Protein 1K12 (pdb70)

GO terms:
  GO:0005509 calcium ion binding (F, IDA)
  GO:0030246 carbohydrate binding (F, IDA)
  GO:0042806 fucose binding (F, IDA)
  GO:0001868 regulation of complement activation, lectin pathway (P, TAS)
  GO:0045088 regulation of innate immune response (P, TAS)
  GO:0010185 regulation of cellular defense response (P, TAS)

Sequence (158 aa):
VIPEGYTQENVAVRGKATQSAQLRGEHAANSEASNAIDGNRDSNFYHGSCTHSSGQANPWWRVDLLQVYTITSVTITNRGDCCGERISGAEINIGQHLASNGVNNPECSVIGSMATGETKTFHCPAPMIGRYVVTYLPTSESLHLCEVEVNVDKPAAA

Nearest PDB structures (foldseek):
  1k12-assembly1_A  TM=1.006E+00  e=9.526E-37  Anguilla anguilla
  3cqo-assembly1_C  TM=9.696E-01  e=1.123E-20  Morone saxatilis
  4gwj-assembly1_A  TM=8.759E-01  e=3.438E-13  Streptococcus mitis
  2j22-assembly1_A  TM=8.809E-01  e=9.018E-13  Streptococcus pneumoniae TIGR4
  3lek-assembly1_A  TM=8.522E-01  e=1.750E-12  Streptococcus mitis

Radius of gyration: 14.65 Å; Cα contacts (8 Å, |Δi|>4): 464; chains: 1; bounding box: 30×25×46 Å

Structure (mmCIF, N/CA/C/O backbone):
data_1K12
#
_entry.id   1K12
#
_cell.length_a   65.540
_cell.length_b   65.540
_cell.length_c   245.136
_cell.angle_alpha   90.00
_cell.angle_beta   90.00
_cell.angle_gamma   120.00
#
_symmetry.space_group_name_H-M   'H 3 2'
#
loop_
_entity.id
_entity.type
_entity.pdbx_description
1 polymer LECTIN
2 non-polymer alpha-L-fucopyranose
3 non-polymer 'CALCIUM ION'
4 non-polymer 'CHLORIDE ION'
5 water water
#
loop_
_atom_site.group_PDB
_atom_site.id
_atom_site.type_symbol
_atom_site.label_atom_id
_atom_site.label_alt_id
_atom_site.label_comp_id
_atom_site.label_asym_id
_atom_site.label_entity_id
_atom_site.label_seq_id
_atom_site.pdbx_PDB_ins_code
_atom_site.Cartn_x
_atom_site.Cartn_y
_atom_site.Cartn_z
_atom_site.occupancy
_atom_site.B_iso_or_equiv
_atom_site.auth_seq_id
_atom_site.auth_comp_id
_atom_site.auth_asym_id
_atom_site.auth_atom_id
_atom_site.pdbx_PDB_model_num
ATOM 1 N N . VAL A 1 1 ? -19.818 18.723 32.377 1.00 76.34 1 VAL A N 1
ATOM 2 C CA . VAL A 1 1 ? -18.860 19.552 33.174 1.00 76.32 1 VAL A CA 1
ATOM 3 C C . VAL A 1 1 ? -19.548 20.862 33.629 1.00 76.11 1 VAL A C 1
ATOM 4 O O . VAL A 1 1 ? -20.728 21.076 33.333 1.00 76.86 1 VAL A O 1
ATOM 8 N N . ILE A 1 2 ? -18.808 21.696 34.368 1.00 74.92 2 ILE A N 1
ATOM 9 C CA . ILE A 1 2 ? -19.238 22.990 34.934 1.00 72.75 2 ILE A CA 1
ATOM 10 C C . ILE A 1 2 ? -20.124 22.812 36.173 1.00 70.57 2 ILE A C 1
ATOM 11 O O . ILE A 1 2 ? -21.334 23.010 36.138 1.00 70.27 2 ILE A O 1
ATOM 16 N N . PRO A 1 3 ? -19.507 22.424 37.297 1.00 68.71 3 PRO A N 1
ATOM 17 C CA . PRO A 1 3 ? -20.183 22.201 38.576 1.00 67.82 3 PRO A CA 1
ATOM 18 C C . PRO A 1 3 ? -20.542 23.489 39.308 1.00 67.27 3 PRO A C 1
ATOM 19 O O . PRO A 1 3 ? -19.969 24.546 39.040 1.00 67.00 3 PRO A O 1
ATOM 23 N N . GLU A 1 4 ? -21.484 23.376 40.244 1.00 67.00 4 GLU A N 1
ATOM 24 C CA . GLU A 1 4 ? -21.972 24.499 41.053 1.00 66.02 4 GLU A CA 1
ATOM 25 C C . GLU A 1 4 ? -20.877 25.225 41.824 1.00 62.29 4 GLU A C 1
ATOM 26 O O . GLU A 1 4 ? -19.999 24.598 42.400 1.00 62.62 4 GLU A O 1
ATOM 32 N N . GLY A 1 5 ? -20.951 26.550 41.850 1.00 58.50 5 GLY A N 1
ATOM 33 C CA . GLY A 1 5 ? -19.955 27.326 42.559 1.00 54.91 5 GLY A CA 1
ATOM 34 C C . GLY A 1 5 ? -18.762 27.691 41.695 1.00 52.33 5 GLY A C 1
ATOM 35 O O . GLY A 1 5 ? -18.043 28.643 42.001 1.00 51.47 5 GLY A O 1
ATOM 36 N N . TYR A 1 6 ? -18.543 26.940 40.619 1.00 50.01 6 TYR A N 1
ATOM 37 C CA . TYR A 1 6 ? -17.422 27.214 39.730 1.00 48.34 6 TYR A CA 1
ATOM 38 C C . TYR A 1 6 ? -17.826 27.970 38.482 1.00 48.21 6 TYR A C 1
ATOM 39 O O . TYR A 1 6 ? -18.995 28.005 38.094 1.00 48.52 6 TYR A O 1
ATOM 48 N N . THR A 1 7 ? -16.826 28.572 37.857 1.00 46.88 7 THR A N 1
ATOM 49 C CA . THR A 1 7 ? -17.003 29.312 36.625 1.00 44.68 7 THR A CA 1
ATOM 50 C C . THR A 1 7 ? -15.981 28.699 35.667 1.00 42.30 7 THR A C 1
ATOM 51 O O . THR A 1 7 ? -15.044 28.033 36.093 1.00 40.99 7 THR A O 1
ATOM 55 N N . GLN A 1 8 ? -16.157 28.900 34.373 1.00 40.66 8 GLN A N 1
ATOM 56 C CA . GLN A 1 8 ? -15.210 28.341 33.429 1.00 38.72 8 GLN A CA 1
ATOM 57 C C . GLN A 1 8 ? -14.548 29.474 32.658 1.00 38.23 8 GLN A C 1
ATOM 58 O O . GLN A 1 8 ? -15.208 30.442 32.276 1.00 39.35 8 GLN A O 1
ATOM 64 N N . GLU A 1 9 ? -13.240 29.372 32.447 1.00 36.71 9 GLU A N 1
ATOM 65 C CA . GLU A 1 9 ? -12.515 30.403 31.712 1.00 35.03 9 GLU A CA 1
ATOM 66 C C . GLU A 1 9 ? -11.669 29.816 30.574 1.00 31.77 9 GLU A C 1
ATOM 67 O O . GLU A 1 9 ? -11.091 28.731 30.697 1.00 29.98 9 GLU A O 1
ATOM 73 N N . ASN A 1 10 ? -11.626 30.542 29.460 1.00 28.92 10 ASN A N 1
ATOM 74 C CA . ASN A 1 10 ? -10.835 30.145 28.296 1.00 27.31 10 ASN A CA 1
ATOM 75 C C . ASN A 1 10 ? -9.444 30.765 28.514 1.00 26.80 10 ASN A C 1
ATOM 76 O O . ASN A 1 10 ? -9.250 31.964 28.298 1.00 27.97 10 ASN A O 1
ATOM 81 N N . VAL A 1 11 ? -8.484 29.956 28.957 1.00 26.03 11 VAL A N 1
ATOM 82 C CA . VAL A 1 11 ? -7.135 30.449 29.214 1.00 23.89 11 VAL A CA 1
ATOM 83 C C . VAL A 1 11 ? -6.254 30.490 27.958 1.00 24.10 11 VAL A C 1
ATOM 84 O O . VAL A 1 11 ? -5.116 30.943 28.020 1.00 22.95 11 VAL A O 1
ATOM 88 N N . ALA A 1 12 ? -6.782 30.031 26.822 1.00 23.10 12 ALA A N 1
ATOM 89 C CA . ALA A 1 12 ? -6.012 30.025 25.579 1.00 23.97 12 ALA A CA 1
ATOM 90 C C . ALA A 1 12 ? -5.705 31.443 25.096 1.00 24.80 12 ALA A C 1
ATOM 91 O O . ALA A 1 12 ? -4.653 31.671 24.490 1.00 24.65 12 ALA A O 1
ATOM 93 N N . VAL A 1 13 ? -6.600 32.400 25.364 1.00 26.27 13 VAL A N 1
ATOM 94 C CA . VAL A 1 13 ? -6.351 33.778 24.920 1.00 27.26 13 VAL A CA 1
ATOM 95 C C . VAL A 1 13 ? -5.157 34.415 25.638 1.00 27.12 13 VAL A C 1
ATOM 96 O O . VAL A 1 13 ? -4.668 35.469 25.238 1.00 27.59 13 VAL A O 1
ATOM 100 N N . ARG A 1 14 ? -4.677 33.758 26.687 1.00 26.43 14 ARG A N 1
ATOM 101 C CA . ARG A 1 14 ? -3.506 34.239 27.424 1.00 26.19 14 ARG A CA 1
ATOM 102 C C . ARG A 1 14 ? -2.192 33.709 26.804 1.00 26.33 14 ARG A C 1
ATOM 103 O O . ARG A 1 14 ? -1.116 34.206 27.122 1.00 26.51 14 ARG A O 1
ATOM 111 N N . GLY A 1 15 ? -2.278 32.716 25.916 1.00 25.25 15 GLY A N 1
ATOM 112 C CA . GLY A 1 15 ? -1.063 32.141 25.363 1.00 23.99 15 GLY A CA 1
ATOM 113 C C . GLY A 1 15 ? -0.537 32.584 24.023 1.00 22.43 15 GLY A C 1
ATOM 114 O O . GLY A 1 15 ? -0.989 33.580 23.465 1.00 23.36 15 GLY A O 1
ATOM 115 N N . LYS A 1 16 ? 0.441 31.828 23.527 1.00 21.81 16 LYS A N 1
ATOM 116 C CA . LYS A 1 16 ? 1.074 32.074 22.235 1.00 21.40 16 LYS A CA 1
ATOM 117 C C . LYS A 1 16 ? 0.878 30.818 21.412 1.00 19.94 16 LYS A C 1
ATOM 118 O O . LYS A 1 16 ? 1.159 29.712 21.874 1.00 19.11 16 LYS A O 1
ATOM 124 N N . ALA A 1 17 ? 0.424 30.993 20.181 1.00 19.95 17 ALA A N 1
ATOM 125 C CA . ALA A 1 17 ? 0.190 29.866 19.289 1.00 18.88 17 ALA A CA 1
ATOM 126 C C . ALA A 1 17 ? 1.255 29.772 18.188 1.00 18.86 17 ALA A C 1
ATOM 127 O O . ALA A 1 17 ? 1.953 30.748 17.871 1.00 19.11 17 ALA A O 1
ATOM 129 N N . THR A 1 18 ? 1.379 28.580 17.622 1.00 18.18 18 THR A N 1
ATOM 130 C CA . THR A 1 18 ? 2.301 28.321 16.519 1.00 19.71 18 THR A CA 1
ATOM 131 C C . THR A 1 18 ? 1.805 27.056 15.798 1.00 19.31 18 THR A C 1
ATOM 132 O O . THR A 1 18 ? 0.918 26.376 16.295 1.00 20.17 18 THR A O 1
ATOM 136 N N . GLN A 1 19 ? 2.343 26.752 14.625 1.00 19.60 19 GLN A N 1
ATOM 137 C CA . GLN A 1 19 ? 1.915 25.555 13.924 1.00 20.36 19 GLN A CA 1
ATOM 138 C C . GLN A 1 19 ? 3.077 24.971 13.127 1.00 21.24 19 GLN A C 1
ATOM 139 O O . GLN A 1 19 ? 4.082 25.645 12.900 1.00 21.72 19 GLN A O 1
ATOM 145 N N . SER A 1 20 ? 2.943 23.710 12.720 1.00 22.09 20 SER A N 1
ATOM 146 C CA . SER A 1 20 ? 3.988 23.026 11.972 1.00 22.39 20 SER A CA 1
ATOM 147 C C . SER A 1 20 ? 4.392 23.780 10.709 1.00 21.22 20 SER A C 1
ATOM 148 O O . SER A 1 20 ? 5.570 23.961 10.447 1.00 21.27 20 SER A O 1
ATOM 151 N N . ALA A 1 21 ? 3.415 24.222 9.928 1.00 21.39 21 ALA A N 1
ATOM 152 C CA . ALA A 1 21 ? 3.707 24.956 8.707 1.00 21.51 21 ALA A CA 1
ATOM 153 C C . ALA A 1 21 ? 2.455 25.690 8.272 1.00 21.84 21 ALA A C 1
ATOM 154 O O . ALA A 1 21 ? 1.372 25.121 8.257 1.00 22.98 21 ALA A O 1
ATOM 156 N N . GLN A 1 22 ? 2.616 26.960 7.924 1.00 21.63 22 GLN A N 1
ATOM 157 C CA . GLN A 1 22 ? 1.501 27.798 7.501 1.00 22.99 22 GLN A CA 1
ATOM 158 C C . GLN A 1 22 ? 1.158 27.679 6.013 1.00 22.46 22 GLN A C 1
ATOM 159 O O . GLN A 1 22 ? 2.032 27.397 5.176 1.00 23.14 22 GLN A O 1
ATOM 165 N N . LEU A 1 23 ? -0.117 27.902 5.691 1.00 22.86 23 LEU A N 1
ATOM 166 C CA . LEU A 1 23 ? -0.578 27.867 4.300 1.00 21.66 23 LEU A CA 1
ATOM 167 C C . LEU A 1 23 ? 0.155 28.974 3.549 1.00 23.64 23 LEU A C 1
ATOM 168 O O . LEU A 1 23 ? 0.214 30.118 4.026 1.00 23.94 23 LEU A O 1
ATOM 173 N N . ARG A 1 24 ? 0.715 28.644 2.386 1.00 25.09 24 ARG A N 1
ATOM 174 C CA . ARG A 1 24 ? 1.422 29.636 1.599 1.00 25.79 24 ARG A CA 1
ATOM 175 C C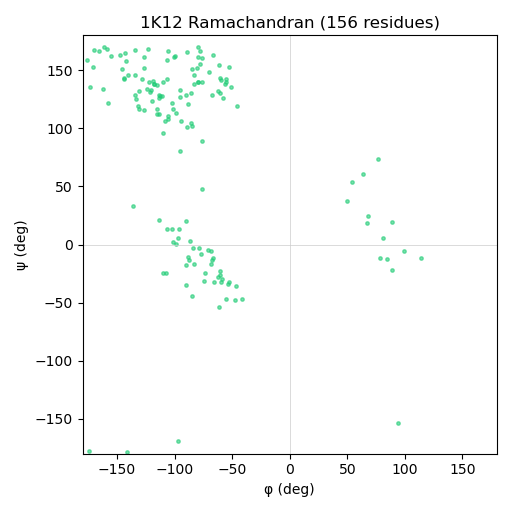 . ARG A 1 24 ? 0.608 30.043 0.406 1.00 26.18 24 ARG A C 1
ATOM 176 O O . ARG A 1 24 ? -0.389 29.400 0.056 1.00 26.57 24 ARG A O 1
ATOM 184 N N . GLY A 1 25 ? 1.033 31.134 -0.211 1.00 25.69 25 GLY A N 1
ATOM 185 C CA . GLY A 1 25 ? 0.345 31.610 -1.383 1.00 25.17 25 GLY A CA 1
ATOM 186 C C . GLY A 1 25 ? -0.722 32.656 -1.174 1.00 24.44 25 GLY A C 1
ATOM 187 O O . GLY A 1 25 ? -0.733 33.433 -0.219 1.00 24.72 25 GLY A O 1
ATOM 188 N N . GLU A 1 26 ? -1.644 32.637 -2.116 1.00 25.00 26 GLU A N 1
ATOM 189 C CA . GLU A 1 26 ? -2.759 33.557 -2.179 1.00 26.59 26 GLU A CA 1
ATOM 190 C C . GLU A 1 26 ? -3.472 33.912 -0.874 1.00 26.09 26 GLU A C 1
ATOM 191 O O . GLU A 1 26 ? -3.738 35.082 -0.611 1.00 26.64 26 GLU A O 1
ATOM 197 N N . HIS A 1 27 ? -3.786 32.913 -0.061 1.00 25.01 27 HIS A N 1
ATOM 198 C CA . HIS A 1 27 ? -4.524 33.169 1.166 1.00 24.02 27 HIS A CA 1
ATOM 199 C C . HIS A 1 27 ? -3.669 33.061 2.392 1.00 22.29 27 HIS A C 1
ATOM 200 O O . HIS A 1 27 ? -4.199 32.996 3.500 1.00 23.54 27 HIS A O 1
ATOM 207 N N . ALA A 1 28 ? -2.357 33.036 2.197 1.00 21.38 28 ALA A N 1
ATOM 208 C CA . ALA A 1 28 ? -1.410 32.928 3.304 1.00 21.15 28 ALA A CA 1
ATOM 209 C C . ALA A 1 28 ? -1.620 33.978 4.417 1.00 20.88 28 ALA A C 1
ATOM 210 O O . ALA A 1 28 ? -1.386 33.692 5.593 1.00 19.56 28 ALA A O 1
ATOM 212 N N . ALA A 1 29 ? -2.077 35.177 4.045 1.00 21.88 29 ALA A N 1
ATOM 213 C CA . ALA A 1 29 ? -2.306 36.272 4.995 1.00 23.16 29 ALA A CA 1
ATOM 214 C C . ALA A 1 29 ? -3.452 36.078 5.990 1.00 24.39 29 ALA A C 1
ATOM 215 O O . ALA A 1 29 ? -3.531 36.790 7.000 1.00 25.36 29 ALA A O 1
ATOM 217 N N . ASN A 1 30 ? -4.344 35.133 5.698 1.00 24.92 30 ASN A N 1
ATOM 218 C CA . ASN A 1 30 ? -5.497 34.845 6.554 1.00 24.98 30 ASN A CA 1
ATOM 219 C C . ASN A 1 30 ? -5.234 33.597 7.399 1.00 22.69 30 ASN A C 1
ATOM 220 O O . ASN A 1 30 ? -6.094 33.183 8.152 1.00 23.55 30 ASN A O 1
ATOM 225 N N . SER A 1 31 ? -4.042 33.016 7.276 1.00 22.87 31 SER A N 1
ATOM 226 C CA . SER A 1 31 ? -3.699 31.742 7.916 1.00 20.36 31 SER A CA 1
ATOM 227 C C . SER A 1 31 ? -2.912 31.634 9.223 1.00 19.50 31 SER A C 1
ATOM 228 O O . SER A 1 31 ? -2.660 30.516 9.671 1.00 18.74 31 SER A O 1
ATOM 231 N N . GLU A 1 32 ? -2.516 32.753 9.822 1.00 18.54 32 GLU A N 1
ATOM 232 C CA . GLU A 1 32 ? -1.711 32.733 11.042 1.00 20.16 32 GLU A CA 1
ATOM 233 C C . GLU A 1 32 ? -2.203 31.876 12.205 1.00 19.32 32 GLU A C 1
ATOM 234 O O . GLU A 1 32 ? -3.382 31.891 12.554 1.00 19.94 32 GLU A O 1
ATOM 240 N N . ALA A 1 33 ? -1.273 31.140 12.810 1.00 18.11 33 ALA A N 1
ATOM 241 C CA . ALA A 1 33 ? -1.583 30.270 13.935 1.00 17.67 33 ALA A CA 1
ATOM 242 C C . ALA A 1 33 ? -2.295 31.043 15.043 1.00 17.84 33 ALA A C 1
ATOM 243 O O . ALA A 1 33 ? -3.165 30.499 15.734 1.00 17.54 33 ALA A O 1
ATOM 245 N N . SER A 1 34 ? -1.933 32.313 15.206 1.00 17.63 34 SER A N 1
ATOM 246 C CA . SER A 1 34 ? -2.519 33.155 16.250 1.00 18.53 34 SER A CA 1
ATOM 247 C C . SER A 1 34 ? -4.034 33.330 16.120 1.00 18.95 34 SER A C 1
ATOM 248 O O . SER A 1 34 ? -4.718 33.625 17.100 1.00 19.67 34 SER A O 1
ATOM 251 N N . ASN A 1 35 ? -4.556 33.129 14.912 1.00 19.05 35 ASN A N 1
ATOM 252 C CA . ASN A 1 35 ? -5.981 33.294 14.647 1.00 18.03 35 ASN A CA 1
ATOM 253 C C . ASN A 1 35 ? -6.890 32.379 15.461 1.00 17.76 35 ASN A C 1
ATOM 254 O O . ASN A 1 35 ? -8.043 32.719 15.685 1.00 17.96 35 ASN A O 1
ATOM 259 N N . ALA A 1 36 ? -6.383 31.225 15.894 1.00 18.08 36 ALA A N 1
ATOM 260 C CA . ALA A 1 36 ? -7.183 30.282 16.674 1.00 18.93 36 ALA A CA 1
ATOM 261 C C . ALA A 1 36 ? -7.329 30.669 18.145 1.00 19.31 36 ALA A C 1
ATOM 262 O O . ALA A 1 36 ? -8.027 29.985 18.883 1.00 19.85 36 ALA A O 1
ATOM 264 N N . ILE A 1 37 ? -6.680 31.752 18.577 1.00 19.15 37 ILE A N 1
ATOM 265 C CA . ILE A 1 37 ? -6.798 32.196 19.969 1.00 18.31 37 ILE A CA 1
ATOM 266 C C . ILE A 1 37 ? -6.976 3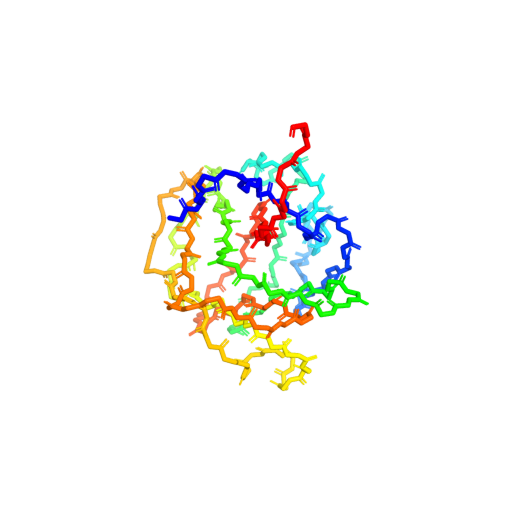3.709 20.075 1.00 18.58 37 ILE A C 1
ATOM 267 O O . ILE A 1 37 ? -6.517 34.341 21.039 1.00 17.46 37 ILE A O 1
ATOM 272 N N . ASP A 1 38 ? -7.660 34.281 19.077 1.00 19.36 38 ASP A N 1
ATOM 273 C CA . ASP A 1 38 ? -7.909 35.729 19.046 1.00 19.97 38 ASP A CA 1
ATOM 274 C C . ASP A 1 38 ? -9.285 36.134 19.609 1.00 20.45 38 ASP A C 1
ATOM 275 O O . ASP A 1 38 ? -9.709 37.288 19.431 1.00 20.91 38 ASP A O 1
ATOM 280 N N . GLY A 1 39 ? -9.946 35.183 20.292 1.00 20.76 39 GLY A N 1
ATOM 281 C CA . GLY A 1 39 ? -11.255 35.391 20.906 1.00 20.54 39 GLY A CA 1
ATOM 282 C C . GLY A 1 39 ? -12.425 35.600 19.949 1.00 20.61 39 GLY A C 1
ATOM 283 O O . GLY A 1 39 ? -13.436 36.185 20.325 1.00 22.10 39 GLY A O 1
ATOM 284 N N . ASN A 1 40 ? -12.296 35.101 18.722 1.00 20.20 40 ASN A N 1
ATOM 285 C CA . ASN A 1 40 ? -13.309 35.266 17.683 1.00 18.93 40 ASN A CA 1
ATOM 286 C C . ASN A 1 40 ? -13.592 33.913 17.028 1.00 19.73 40 ASN A C 1
ATOM 287 O O . ASN A 1 40 ? -12.702 33.307 16.436 1.00 19.74 40 ASN A O 1
ATOM 292 N N . ARG A 1 41 ? -14.835 33.450 17.122 1.00 20.27 41 ARG A N 1
ATOM 293 C CA . ARG A 1 41 ? -15.214 32.171 16.543 1.00 19.84 41 ARG A CA 1
ATOM 294 C C . ARG A 1 41 ? -15.642 32.210 15.074 1.00 20.16 41 ARG A C 1
ATOM 295 O O . ARG A 1 41 ? -16.025 31.178 14.512 1.00 21.76 41 ARG A O 1
ATOM 303 N N . ASP A 1 42 ? -15.576 33.379 14.450 1.00 20.50 42 ASP A N 1
ATOM 304 C CA . ASP A 1 42 ? -15.963 33.513 13.044 1.00 20.33 42 ASP A CA 1
ATOM 305 C C . ASP A 1 42 ? -15.348 32.364 12.243 1.00 20.70 42 ASP A C 1
ATOM 306 O O . ASP A 1 42 ? -14.120 32.219 12.189 1.00 20.61 42 ASP A O 1
ATOM 311 N N . SER A 1 43 ? -16.202 31.551 11.620 1.00 20.71 43 SER A N 1
ATOM 312 C CA . SER A 1 43 ? -15.731 30.400 10.848 1.00 21.17 43 SER A CA 1
ATOM 313 C C . SER A 1 43 ? -15.610 30.622 9.340 1.00 19.98 43 SER A C 1
ATOM 314 O O . SER A 1 43 ? -15.350 29.689 8.589 1.00 20.45 43 SER A O 1
ATOM 317 N N . ASN A 1 44 ? -15.821 31.852 8.896 1.00 20.90 44 ASN A N 1
ATOM 318 C CA . ASN A 1 44 ? -15.625 32.161 7.490 1.00 21.28 44 ASN A CA 1
ATOM 319 C C . ASN A 1 44 ? -14.114 32.445 7.398 1.00 20.99 44 ASN A C 1
ATOM 320 O O . ASN A 1 44 ? -13.646 33.520 7.802 1.00 21.20 44 ASN A O 1
ATOM 325 N N . PHE A 1 45 ? -13.354 31.471 6.897 1.00 20.58 45 PHE A N 1
ATOM 326 C CA . PHE A 1 45 ? -11.902 31.606 6.773 1.00 21.48 45 PHE A CA 1
ATOM 327 C C . PHE A 1 45 ? -11.486 32.953 6.154 1.00 21.43 45 PHE A C 1
ATOM 328 O O . PHE A 1 45 ? -10.474 33.546 6.528 1.00 20.10 45 PHE A O 1
ATOM 336 N N . TYR A 1 46 ? -12.279 33.440 5.208 1.00 22.84 46 TYR A N 1
ATOM 337 C CA . TYR A 1 46 ? -11.946 34.689 4.546 1.00 24.82 46 TYR A CA 1
ATOM 338 C C . TYR A 1 46 ? -12.032 35.966 5.369 1.00 24.50 46 TYR A C 1
ATOM 339 O O . TYR A 1 46 ? -11.635 37.032 4.886 1.00 25.70 46 TYR A O 1
ATOM 348 N N . HIS A 1 47 ? -12.513 35.862 6.609 1.00 23.37 47 HIS A N 1
ATOM 349 C CA . HIS A 1 47 ? -12.578 37.029 7.484 1.00 21.55 47 HIS A CA 1
ATOM 350 C C . HIS A 1 47 ? -11.263 37.205 8.268 1.00 20.76 47 HIS A C 1
ATOM 351 O O . HIS A 1 47 ? -11.033 38.239 8.902 1.00 20.10 47 HIS A O 1
ATOM 358 N N . GLY A 1 48 ? -10.403 36.188 8.215 1.00 20.42 48 GLY A N 1
ATOM 359 C CA . GLY A 1 48 ? -9.113 36.269 8.880 1.00 19.19 48 GLY A CA 1
ATOM 360 C C . GLY A 1 48 ? -9.017 35.825 10.329 1.00 19.67 48 GLY A C 1
ATOM 361 O O . GLY A 1 48 ? -8.072 36.210 11.009 1.00 19.81 48 GLY A O 1
ATOM 362 N N . SER A 1 49 ? -9.970 35.031 10.818 1.00 18.91 49 SER A N 1
ATOM 363 C CA . SER A 1 49 ? -9.897 34.571 12.198 1.00 19.55 49 SER A CA 1
ATOM 364 C C . SER A 1 49 ? -9.687 33.047 12.326 1.00 19.79 49 SER A C 1
ATOM 365 O O . SER A 1 49 ? -9.956 32.466 13.366 1.00 21.07 49 SER A O 1
ATOM 368 N N . CYS A 1 50 ? -9.182 32.410 11.274 1.00 19.60 50 CYS A N 1
ATOM 369 C CA . CYS A 1 50 ? -8.914 30.971 11.319 1.00 21.67 50 CYS A CA 1
ATOM 370 C C . CYS A 1 50 ? -7.463 30.690 10.915 1.00 21.26 50 CYS A C 1
ATOM 371 O O . CYS A 1 50 ? -6.856 31.451 10.148 1.00 21.79 50 CYS A O 1
ATOM 374 N N . THR A 1 51 ? -6.911 29.596 11.437 1.00 22.92 51 THR A N 1
ATOM 375 C CA . THR A 1 51 ? -5.550 29.186 11.094 1.00 23.65 51 THR A CA 1
ATOM 376 C C . THR A 1 51 ? -5.655 28.275 9.870 1.00 23.36 51 THR A C 1
ATOM 377 O O . THR A 1 51 ? -6.744 27.816 9.520 1.00 24.88 51 THR A O 1
ATOM 381 N N . HIS A 1 52 ? -4.538 28.026 9.207 1.00 20.80 52 HIS A N 1
ATOM 382 C CA . HIS A 1 52 ? -4.554 27.132 8.057 1.00 20.76 52 HIS A CA 1
ATOM 383 C C . HIS A 1 52 ? -3.126 26.608 7.862 1.00 20.39 52 HIS A C 1
ATOM 384 O O . HIS A 1 52 ? -2.178 27.393 7.711 1.00 19.50 52 HIS A O 1
ATOM 391 N N . SER A 1 53 ? -2.974 25.282 7.897 1.00 20.24 53 SER A N 1
ATOM 392 C CA . SER A 1 53 ? -1.670 24.659 7.717 1.00 20.99 53 SER A CA 1
ATOM 393 C C . SER A 1 53 ? -1.303 24.605 6.224 1.00 21.44 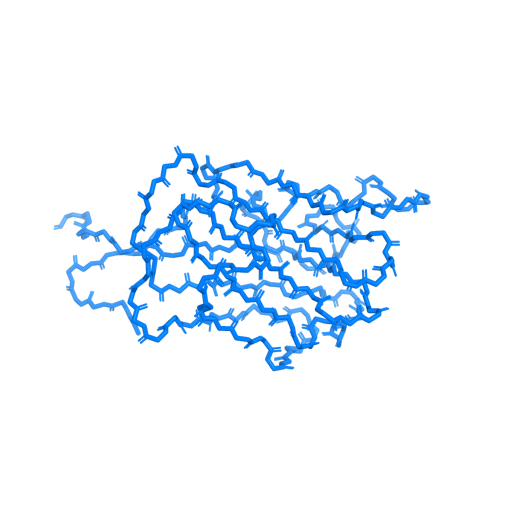53 SER A C 1
ATOM 394 O O . SER A 1 53 ? -2.127 24.892 5.358 1.00 23.04 53 SER A O 1
ATOM 397 N N . SER A 1 54 ? -0.062 24.246 5.929 1.00 24.16 54 SER A N 1
ATOM 398 C CA . SER A 1 54 ? 0.448 24.207 4.560 1.00 26.06 54 SER A CA 1
ATOM 399 C C . SER A 1 54 ? -0.264 23.281 3.593 1.00 28.90 54 SER A C 1
ATOM 400 O O . SER A 1 54 ? -0.335 23.569 2.392 1.00 30.27 54 SER A O 1
ATOM 403 N N . GLY A 1 55 ? -0.776 22.166 4.103 1.00 29.71 55 GLY A N 1
ATOM 404 C CA . GLY A 1 55 ? -1.428 21.200 3.237 1.00 31.23 55 GLY A CA 1
ATOM 405 C C . GLY A 1 55 ? -0.596 19.923 3.225 1.00 32.20 55 GLY A C 1
ATOM 406 O O . GLY A 1 55 ? -1.045 18.884 2.727 1.00 32.87 55 GLY A O 1
ATOM 407 N N . GLN A 1 56 ? 0.622 20.011 3.769 1.00 31.86 56 GLN A N 1
ATOM 408 C CA . GLN A 1 56 ? 1.522 18.866 3.875 1.00 31.94 56 GLN A CA 1
ATOM 409 C C . GLN A 1 56 ? 0.891 17.952 4.923 1.00 31.71 56 GLN A C 1
ATOM 410 O O . GLN A 1 56 ? 0.237 18.434 5.850 1.00 31.01 56 GLN A O 1
ATOM 416 N N . ALA A 1 57 ? 1.080 16.640 4.774 1.00 30.59 57 ALA A N 1
ATOM 417 C CA . ALA A 1 57 ? 0.478 15.675 5.687 1.00 28.70 57 ALA A CA 1
ATOM 418 C C . ALA A 1 57 ? 0.908 15.799 7.138 1.00 28.15 57 ALA A C 1
ATOM 419 O O . ALA A 1 57 ? 1.989 16.315 7.458 1.00 27.39 57 ALA A O 1
ATOM 421 N N . ASN A 1 58 ? 0.027 15.326 8.011 1.00 27.65 58 ASN A N 1
ATOM 422 C CA . ASN A 1 58 ? 0.269 15.323 9.441 1.00 28.21 58 ASN A CA 1
ATOM 423 C C . ASN A 1 58 ? 0.630 16.672 10.048 1.00 27.37 58 ASN A C 1
ATOM 424 O O . ASN A 1 58 ? 1.657 16.812 10.723 1.00 26.62 58 ASN A O 1
ATOM 429 N N . PRO A 1 59 ? -0.220 17.690 9.815 1.00 26.32 59 PRO A N 1
ATOM 430 C CA . PRO A 1 59 ? 0.049 19.019 10.374 1.00 25.18 59 PRO A CA 1
ATOM 431 C C . PRO A 1 59 ? -0.369 19.067 11.842 1.00 24.34 59 PRO A C 1
ATOM 432 O O . PRO A 1 59 ? -1.140 18.223 12.315 1.00 23.45 59 PRO A O 1
ATOM 436 N N . TRP A 1 60 ? 0.159 20.047 12.562 1.00 23.80 60 TRP A N 1
ATOM 437 C CA . TRP A 1 60 ? -0.224 20.252 13.948 1.00 22.73 60 TRP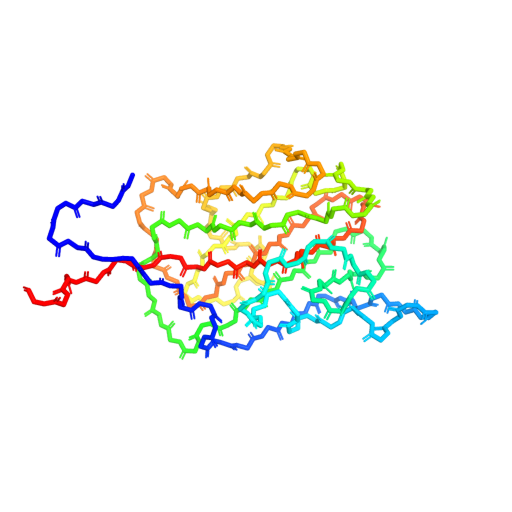 A CA 1
ATOM 438 C C . TRP A 1 60 ? -0.279 21.766 14.199 1.00 21.97 60 TRP A C 1
ATOM 439 O O . TRP A 1 60 ? 0.296 22.560 13.452 1.00 20.21 60 TRP A O 1
ATOM 450 N N . TRP A 1 61 ? -1.030 22.133 15.231 1.00 21.63 61 TRP A N 1
ATOM 451 C CA . TRP A 1 61 ? -1.198 23.502 15.680 1.00 20.68 61 TRP A CA 1
ATOM 452 C C . TRP A 1 61 ? -1.028 23.377 17.193 1.00 20.41 61 TRP A C 1
ATOM 453 O O . TRP A 1 61 ? -1.432 22.384 17.773 1.00 20.28 61 TRP A O 1
ATOM 464 N N . ARG A 1 62 ? -0.448 24.383 17.830 1.00 20.85 62 ARG A N 1
ATOM 465 C CA . ARG A 1 62 ? -0.196 24.325 19.269 1.00 22.35 62 ARG A CA 1
ATOM 466 C C . ARG A 1 62 ? -0.320 25.674 19.979 1.00 21.69 62 ARG A C 1
ATOM 467 O O . ARG A 1 62 ? -0.103 26.724 19.382 1.00 21.96 62 ARG A O 1
ATOM 475 N N . VAL A 1 63 ? -0.684 25.644 21.252 1.00 20.85 63 VAL A N 1
ATOM 476 C CA . VAL A 1 63 ? -0.738 26.863 22.025 1.00 20.53 63 VAL A CA 1
ATOM 477 C C . VAL A 1 63 ? 0.011 26.591 23.323 1.00 21.60 63 VAL A C 1
ATOM 478 O O . VAL A 1 63 ? -0.172 25.542 23.954 1.00 20.55 63 VAL A O 1
ATOM 482 N N . ASP A 1 64 ? 0.901 27.521 23.669 1.00 21.27 64 ASP A N 1
ATOM 483 C CA . ASP A 1 64 ? 1.670 27.474 24.907 1.00 21.49 64 ASP A CA 1
ATOM 484 C C . ASP A 1 64 ? 0.870 28.430 25.815 1.00 21.59 64 ASP A C 1
ATOM 485 O O . ASP A 1 64 ? 0.795 29.640 25.553 1.00 21.22 64 ASP A O 1
ATOM 490 N N . LEU A 1 65 ? 0.254 27.867 26.855 1.00 22.72 65 LEU A N 1
ATOM 491 C CA . LEU A 1 65 ? -0.564 28.619 27.818 1.00 23.07 65 LEU A CA 1
ATOM 492 C C . LEU A 1 65 ? 0.249 29.530 28.754 1.00 23.18 65 LEU A C 1
ATOM 493 O O . LEU A 1 65 ? -0.334 30.280 29.528 1.00 24.12 65 LEU A O 1
ATOM 498 N N . LEU A 1 66 ? 1.581 29.450 28.651 1.00 23.66 66 LEU A N 1
ATOM 499 C CA . LEU A 1 66 ? 2.572 30.236 29.413 1.00 24.41 66 LEU A CA 1
ATOM 500 C C . LEU A 1 66 ? 2.798 29.736 30.849 1.00 26.31 66 LEU A C 1
ATOM 501 O O . LEU A 1 66 ? 3.735 30.156 31.532 1.00 27.56 66 LEU A O 1
ATOM 506 N N . GLN A 1 67 ? 1.931 28.839 31.298 1.00 27.51 67 GLN A N 1
ATOM 507 C CA . GLN A 1 67 ? 2.039 28.229 32.620 1.00 28.37 67 GLN A CA 1
ATOM 508 C C . GLN A 1 67 ? 1.117 27.008 32.644 1.00 28.24 67 GLN A C 1
ATOM 509 O O . GLN A 1 67 ? 0.288 26.823 31.760 1.00 27.95 67 GLN A O 1
ATOM 515 N N . VAL A 1 68 ? 1.274 26.173 33.652 1.00 28.44 68 VAL A N 1
ATOM 516 C CA . VAL A 1 68 ? 0.481 24.966 33.770 1.00 28.31 68 VAL A CA 1
ATOM 517 C C . VAL A 1 68 ? -0.930 25.211 34.335 1.00 28.67 68 VAL A C 1
ATOM 518 O O . VAL A 1 68 ? -1.117 26.006 35.260 1.00 30.24 68 VAL A O 1
ATOM 522 N N . TYR A 1 69 ? -1.922 24.521 33.775 1.00 27.86 69 TYR A N 1
ATOM 523 C CA . TYR A 1 69 ? -3.306 24.630 34.240 1.00 26.93 69 TYR A CA 1
ATOM 524 C C . TYR A 1 69 ? -3.892 23.232 34.357 1.00 26.87 69 TYR A C 1
ATOM 525 O O . TYR A 1 69 ? -3.292 22.261 33.884 1.00 27.45 69 TYR A O 1
ATOM 534 N N . THR A 1 70 ? -5.054 23.138 35.006 1.00 27.72 70 THR A N 1
ATOM 535 C CA . THR A 1 70 ? -5.792 21.879 35.115 1.00 27.01 70 THR A CA 1
ATOM 536 C C . THR A 1 70 ? -6.970 22.160 34.179 1.00 26.34 70 THR A C 1
ATOM 537 O O . THR A 1 70 ? -7.866 22.947 34.498 1.00 26.80 70 THR A O 1
ATOM 541 N N . ILE A 1 71 ? -6.925 21.520 33.013 1.00 26.65 71 ILE A N 1
ATOM 542 C CA . ILE A 1 71 ? -7.901 21.687 31.939 1.00 25.49 71 ILE A CA 1
ATOM 543 C C . ILE A 1 71 ? -9.025 20.643 31.924 1.00 26.08 71 ILE A C 1
ATOM 544 O O . ILE A 1 71 ? -8.773 19.443 31.920 1.00 26.27 71 ILE A O 1
ATOM 549 N N . THR A 1 72 ? -10.266 21.113 31.900 1.00 25.57 72 THR A N 1
ATOM 550 C CA . THR A 1 72 ? -11.415 20.218 31.902 1.00 28.29 72 THR A CA 1
ATOM 551 C C . THR A 1 72 ? -11.886 19.820 30.497 1.00 27.97 72 THR A C 1
ATOM 552 O O . THR A 1 72 ? -12.336 18.691 30.282 1.00 27.87 72 THR A O 1
ATOM 556 N N . SER A 1 73 ? -11.773 20.746 29.546 1.00 27.94 73 SER A N 1
ATOM 557 C CA . SER A 1 73 ? -12.189 20.504 28.162 1.00 26.34 73 SER A CA 1
ATOM 558 C C . SER A 1 73 ? -11.557 21.508 27.176 1.00 26.55 73 SER A C 1
ATOM 559 O O . SER A 1 73 ? -10.939 22.505 27.577 1.00 26.13 73 SER A O 1
ATOM 562 N N . VAL A 1 74 ? -11.721 21.227 25.884 1.00 24.97 74 VAL A N 1
ATOM 563 C CA . VAL A 1 74 ? -11.212 22.095 24.836 1.00 22.86 74 VAL A CA 1
ATOM 564 C C . VAL A 1 74 ? -12.350 22.257 23.820 1.00 22.67 74 VAL A C 1
ATOM 565 O O . VAL A 1 74 ? -12.904 21.266 23.331 1.00 22.90 74 VAL A O 1
ATOM 569 N N . THR A 1 75 ? -12.711 23.509 23.540 1.00 22.09 75 THR A N 1
ATOM 570 C CA . THR A 1 75 ? -13.772 23.836 22.599 1.00 21.93 75 THR A CA 1
ATOM 571 C C . THR A 1 75 ? -13.166 24.285 21.273 1.00 22.43 75 THR A C 1
ATOM 572 O O . THR A 1 75 ? -12.403 25.260 21.212 1.00 22.69 75 THR A O 1
ATOM 576 N N . ILE A 1 76 ? -13.527 23.559 20.214 1.00 22.34 76 ILE A N 1
ATOM 577 C CA . ILE A 1 76 ? -13.021 23.799 18.866 1.00 21.41 76 ILE A CA 1
ATOM 578 C C . ILE A 1 76 ? -14.093 24.357 17.939 1.00 22.43 76 ILE A C 1
ATOM 579 O O . ILE A 1 76 ? -15.245 23.944 18.022 1.00 23.80 76 ILE A O 1
ATOM 584 N N . THR A 1 77 ? -13.723 25.315 17.084 1.00 21.88 77 THR A N 1
ATOM 585 C CA . THR A 1 77 ? -14.643 25.843 16.074 1.00 21.45 77 THR A CA 1
ATOM 586 C C . THR A 1 77 ? -14.017 25.441 14.735 1.00 21.48 77 THR A C 1
ATOM 587 O O . THR A 1 77 ? -12.910 25.842 14.393 1.00 20.66 77 THR A O 1
ATOM 591 N N . ASN A 1 78 ? -14.745 24.608 14.008 1.00 22.45 78 ASN A N 1
ATOM 592 C CA . ASN A 1 78 ? -14.336 24.068 12.716 1.00 22.46 78 ASN A CA 1
ATOM 593 C C . ASN A 1 78 ? -14.599 25.109 11.603 1.00 22.46 78 ASN A C 1
ATOM 594 O O . ASN A 1 78 ? -15.492 25.950 11.745 1.00 22.90 78 ASN A O 1
ATOM 599 N N . ARG A 1 79 ? -13.820 25.071 10.518 1.00 21.12 79 ARG A N 1
ATOM 600 C CA . ARG A 1 79 ? -14.031 26.008 9.411 1.00 21.39 79 ARG A CA 1
ATOM 601 C C . ARG A 1 79 ? -15.470 25.929 8.886 1.00 22.18 79 ARG A C 1
ATOM 602 O O . ARG A 1 79 ? -16.029 24.839 8.743 1.00 21.28 79 ARG A O 1
ATOM 610 N N . GLY A 1 80 ? -16.042 27.097 8.576 1.00 23.64 80 GLY A N 1
ATOM 611 C CA . GLY A 1 80 ? -17.418 27.196 8.105 1.00 24.26 80 GLY A CA 1
ATOM 612 C C . GLY A 1 80 ? -17.723 27.528 6.646 1.00 24.94 80 GLY A C 1
ATOM 613 O O . GLY A 1 80 ? -18.804 27.176 6.173 1.00 25.35 80 GLY A O 1
ATOM 614 N N . ASP A 1 81 ? -16.817 28.190 5.921 1.00 24.58 81 ASP A N 1
ATOM 615 C CA . ASP A 1 81 ? -17.105 28.516 4.518 1.00 24.39 81 ASP A CA 1
ATOM 616 C C . ASP A 1 81 ? -17.029 27.299 3.596 1.00 25.18 81 ASP A C 1
ATOM 617 O O . ASP A 1 81 ? -17.653 27.273 2.534 1.00 26.30 81 ASP A O 1
ATOM 622 N N . CYS A 1 82 ? -16.263 26.295 4.015 1.00 25.87 82 CYS A N 1
ATOM 623 C CA . CYS A 1 82 ? -16.106 25.046 3.270 1.00 25.73 82 CYS A CA 1
ATOM 624 C C . CYS A 1 82 ? -15.277 24.097 4.101 1.00 25.82 82 CYS A C 1
ATOM 625 O O . CYS A 1 82 ? -14.915 24.374 5.253 1.00 25.02 82 CYS A O 1
ATOM 628 N N . CYS A 1 83 ? -15.036 22.946 3.482 1.00 25.50 83 CYS A N 1
ATOM 629 C CA . CYS A 1 83 ? -14.113 21.962 3.976 1.00 24.15 83 CYS A CA 1
ATOM 630 C C . CYS A 1 83 ? -14.213 21.509 5.436 1.00 24.48 83 CYS A C 1
ATOM 631 O O . CYS A 1 83 ? -13.189 21.246 6.072 1.00 25.77 83 CYS A O 1
ATOM 634 N N . GLY A 1 84 ? -15.432 21.381 5.956 1.00 24.46 84 GLY A N 1
ATOM 635 C CA . GLY A 1 84 ? -15.606 20.973 7.344 1.00 25.99 84 GLY A CA 1
ATOM 636 C C . GLY A 1 84 ? -15.185 19.543 7.656 1.00 27.16 84 GLY A C 1
ATOM 637 O O . GLY A 1 84 ? -15.026 19.171 8.813 1.00 28.29 84 GLY A O 1
ATOM 638 N N . GLU A 1 85 ? -14.975 18.740 6.623 1.00 28.52 85 GLU A N 1
ATOM 639 C CA . GLU A 1 85 ? -14.610 17.343 6.808 1.00 29.16 85 GLU A CA 1
ATOM 640 C C . GLU A 1 85 ? -13.130 17.081 7.047 1.00 27.73 85 GLU A C 1
ATOM 641 O O . GLU A 1 85 ? -12.756 16.000 7.519 1.00 26.86 85 GLU A O 1
ATOM 647 N N . ARG A 1 86 ? -12.288 18.061 6.736 1.00 26.13 86 ARG A N 1
ATOM 648 C CA . ARG A 1 86 ? -10.844 17.884 6.881 1.00 25.60 86 ARG A CA 1
ATOM 649 C C . ARG A 1 86 ? -10.331 17.627 8.300 1.00 25.05 86 ARG A C 1
ATOM 650 O O . ARG A 1 86 ? -9.302 16.972 8.479 1.00 25.30 86 ARG A O 1
ATOM 658 N N . ILE A 1 87 ? -11.053 18.120 9.302 1.00 25.15 87 ILE A N 1
ATOM 659 C CA . ILE A 1 87 ? -10.632 17.979 10.695 1.00 25.49 87 ILE A CA 1
ATOM 660 C C . ILE A 1 87 ? -10.870 16.598 11.316 1.00 26.56 87 ILE A C 1
ATOM 661 O O . ILE A 1 87 ? -10.409 16.323 12.430 1.00 25.96 87 ILE A O 1
ATOM 666 N N . SER A 1 88 ? -11.572 15.728 10.594 1.00 26.13 88 SER A N 1
ATOM 667 C CA . SER A 1 88 ? -11.859 14.388 11.099 1.00 26.98 88 SER A CA 1
ATOM 668 C C . SER A 1 88 ? -10.596 13.606 11.442 1.00 25.81 88 SER A C 1
ATOM 669 O O . SER A 1 88 ? -9.695 13.464 10.613 1.00 26.65 88 SER A O 1
ATOM 672 N N . GLY A 1 89 ? -10.539 13.101 12.668 1.00 25.18 89 GLY A N 1
ATOM 673 C CA . GLY A 1 89 ? -9.382 12.337 13.096 1.00 26.58 89 GLY A CA 1
ATOM 674 C C . GLY A 1 89 ? -8.378 13.122 13.919 1.00 26.72 89 GLY A C 1
ATOM 675 O O . GLY A 1 89 ? -7.409 12.559 14.433 1.00 27.15 89 GLY A O 1
ATOM 676 N N . ALA A 1 90 ? -8.616 14.424 14.043 1.00 27.05 90 ALA A N 1
ATOM 677 C CA . ALA A 1 90 ? -7.742 15.307 14.800 1.00 26.65 90 ALA A CA 1
ATOM 678 C C . ALA A 1 90 ? -7.676 14.881 16.256 1.00 27.21 90 ALA A C 1
ATOM 679 O O . ALA A 1 90 ? -8.660 14.426 16.827 1.00 27.95 90 ALA A O 1
ATOM 681 N N . GLU A 1 91 ? -6.495 15.022 16.845 1.00 28.71 91 GLU A N 1
ATOM 682 C CA . GLU A 1 91 ? -6.270 14.673 18.245 1.00 28.83 91 GLU A CA 1
ATOM 683 C C . GLU A 1 91 ? -5.922 15.918 19.051 1.00 27.47 91 GLU A C 1
ATOM 684 O O . GLU A 1 91 ? -5.147 16.759 18.587 1.00 26.39 91 GLU A O 1
ATOM 690 N N . ILE A 1 92 ? -6.510 16.032 20.243 1.00 26.07 92 ILE A N 1
ATOM 691 C CA . ILE A 1 92 ? -6.246 17.147 21.155 1.00 26.06 92 ILE A CA 1
ATOM 692 C C . ILE A 1 92 ? -5.354 16.588 22.284 1.00 27.50 92 ILE A C 1
ATOM 693 O O . ILE A 1 92 ? -5.816 15.808 23.120 1.00 28.62 92 ILE A O 1
ATOM 698 N N . ASN A 1 93 ? -4.077 16.968 22.282 1.00 27.27 93 ASN A N 1
ATOM 699 C CA . ASN A 1 93 ? -3.121 16.498 23.281 1.00 28.55 93 ASN A CA 1
ATOM 700 C C . ASN A 1 93 ? -2.802 17.613 24.263 1.00 28.68 93 ASN A C 1
ATOM 701 O O . ASN A 1 93 ? -2.688 18.776 23.879 1.00 29.17 93 ASN A O 1
ATOM 706 N N . ILE A 1 94 ? -2.647 17.252 25.529 1.00 27.32 94 ILE A N 1
ATOM 707 C CA . ILE A 1 94 ? -2.374 18.220 26.576 1.00 27.60 94 ILE A CA 1
ATOM 708 C C . ILE A 1 94 ? -1.252 17.687 27.463 1.00 29.93 94 ILE A C 1
ATOM 709 O O . ILE A 1 94 ? -1.315 16.550 27.938 1.00 29.70 94 ILE A O 1
ATOM 714 N N . GLY A 1 95 ? -0.223 18.496 27.692 1.00 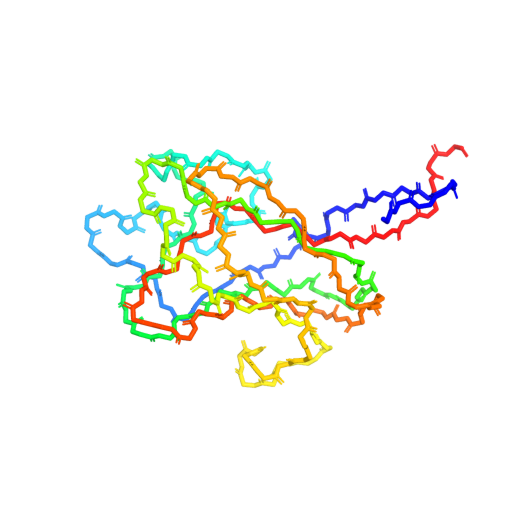31.66 95 GLY A N 1
ATOM 715 C CA . GLY A 1 95 ? 0.869 18.034 28.535 1.00 32.40 95 GLY A CA 1
ATOM 716 C C . GLY A 1 95 ? 1.636 19.162 29.187 1.00 33.67 95 GLY A C 1
ATOM 717 O O . GLY A 1 95 ? 1.530 20.306 28.752 1.00 32.57 95 GLY A O 1
ATOM 718 N N . GLN A 1 96 ? 2.403 18.843 30.233 1.00 35.19 96 GLN A N 1
ATOM 719 C CA . GLN A 1 96 ? 3.209 19.836 30.942 1.00 36.17 96 GLN A CA 1
ATOM 720 C C . GLN A 1 96 ? 4.445 20.243 30.139 1.00 34.95 96 GLN A C 1
ATOM 721 O O . GLN A 1 96 ? 4.915 21.378 30.232 1.00 34.89 96 GLN A O 1
ATOM 727 N N . HIS A 1 97 ? 4.960 19.306 29.352 1.00 34.51 97 HIS A N 1
ATOM 728 C CA . HIS A 1 97 ? 6.154 19.540 28.555 1.00 35.18 97 HIS A CA 1
ATOM 729 C C . HIS A 1 97 ? 5.872 19.284 27.073 1.00 36.53 97 HIS A C 1
ATOM 730 O O . HIS A 1 97 ? 4.836 18.719 26.712 1.00 36.94 97 HIS A O 1
ATOM 737 N N . LEU A 1 98 ? 6.796 19.692 26.212 1.00 37.99 98 LEU A N 1
ATOM 738 C CA . LEU A 1 98 ? 6.611 19.519 24.779 1.00 40.61 98 LEU A CA 1
ATOM 739 C C . LEU A 1 98 ? 7.266 18.249 24.199 1.00 42.59 98 LEU A C 1
ATOM 740 O O . LEU A 1 98 ? 8.352 18.283 23.604 1.00 43.65 98 LEU A O 1
ATOM 745 N N . ALA A 1 99 ? 6.571 17.127 24.381 1.00 44.32 99 ALA A N 1
ATOM 746 C CA . ALA A 1 99 ? 7.004 15.815 23.893 1.00 44.39 99 ALA A CA 1
ATOM 747 C C . ALA A 1 99 ? 6.782 15.684 22.363 1.00 44.12 99 ALA A C 1
ATOM 748 O O . ALA A 1 99 ? 5.723 15.217 21.911 1.00 43.80 99 ALA A O 1
ATOM 750 N N . SER A 1 100 ? 7.796 16.098 21.592 1.00 42.97 100 SER A N 1
ATOM 751 C CA . SER A 1 100 ? 7.803 16.080 20.114 1.00 41.34 100 SER A CA 1
ATOM 752 C C . SER A 1 100 ? 6.734 16.997 19.507 1.00 39.88 100 SER A C 1
ATOM 753 O O . SER A 1 100 ? 5.851 16.545 18.775 1.00 38.80 100 SER A O 1
ATOM 756 N N . ASN A 1 101 ? 6.848 18.290 19.810 1.00 37.74 101 ASN A N 1
ATOM 757 C CA . ASN A 1 101 ? 5.919 19.308 19.338 1.00 36.50 101 ASN A CA 1
ATOM 758 C C . ASN A 1 101 ? 4.519 19.159 19.929 1.00 35.65 101 ASN A C 1
ATOM 759 O O . ASN A 1 101 ? 3.556 19.713 19.408 1.00 34.78 101 ASN A O 1
ATOM 764 N N . GLY A 1 102 ? 4.426 18.419 21.033 1.00 35.23 102 GLY A N 1
ATOM 765 C CA . GLY A 1 102 ? 3.149 18.204 21.689 1.00 35.21 102 GLY A CA 1
ATOM 766 C C . GLY A 1 102 ? 2.348 17.053 21.099 1.00 35.60 102 GLY A C 1
ATOM 767 O O . GLY A 1 102 ? 1.357 16.615 21.686 1.00 35.22 102 GLY A O 1
ATOM 768 N N . VAL A 1 103 ? 2.784 16.573 19.934 1.00 36.20 103 VAL A N 1
ATOM 769 C CA . VAL A 1 103 ? 2.141 15.477 19.208 1.00 36.78 103 VAL A CA 1
ATOM 770 C C . VAL A 1 103 ? 2.054 14.165 20.025 1.00 39.28 103 VAL A C 1
ATOM 771 O O . VAL A 1 103 ? 1.109 13.380 19.852 1.00 38.76 103 VAL A O 1
ATOM 775 N N . ASN A 1 104 ? 3.018 13.956 20.930 1.00 40.49 104 ASN A N 1
ATOM 776 C CA . ASN A 1 104 ? 3.075 12.762 21.774 1.00 40.01 104 ASN A CA 1
ATOM 777 C C . ASN A 1 104 ? 2.609 12.957 23.219 1.00 38.26 104 ASN A C 1
ATOM 778 O O . ASN A 1 104 ? 2.845 12.102 24.068 1.00 38.54 104 ASN A O 1
ATOM 783 N N . ASN A 1 105 ? 1.955 14.074 23.513 1.00 35.13 105 ASN A N 1
ATOM 784 C CA . ASN A 1 105 ? 1.465 14.308 24.869 1.00 32.97 105 ASN A CA 1
ATOM 785 C C . ASN A 1 105 ? 0.172 13.509 25.125 1.00 32.47 105 ASN A C 1
ATOM 786 O O . ASN A 1 105 ? -0.436 12.973 24.193 1.00 32.37 105 ASN A O 1
ATOM 791 N N . PRO A 1 106 ? -0.251 13.402 26.400 1.00 31.35 106 PRO A N 1
ATOM 792 C CA . PRO A 1 106 ? -1.474 12.676 26.772 1.00 30.49 106 PRO A CA 1
ATOM 793 C C . PRO A 1 106 ? -2.690 13.218 26.005 1.00 30.86 106 PRO A C 1
ATO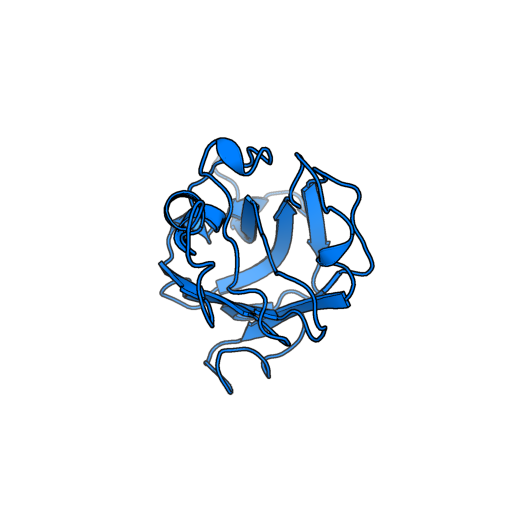M 794 O O . PRO A 1 106 ? -2.827 14.428 25.786 1.00 30.20 106 PRO A O 1
ATOM 798 N N . GLU A 1 107 ? -3.589 12.325 25.622 1.00 29.87 107 GLU A N 1
ATOM 799 C CA . GLU A 1 107 ? -4.737 12.730 24.842 1.00 30.17 107 GLU A CA 1
ATOM 800 C C . GLU A 1 107 ? -5.981 13.123 25.611 1.00 28.98 107 GLU A C 1
ATOM 801 O O . GLU A 1 107 ? -6.439 12.381 26.465 1.00 28.72 107 GLU A O 1
ATOM 807 N N . CYS A 1 108 ? -6.517 14.304 25.294 1.00 29.28 108 CYS A N 1
ATOM 808 C CA . CYS A 1 108 ? -7.743 14.811 25.909 1.00 28.62 108 CYS A CA 1
ATOM 809 C C . CYS A 1 108 ? -8.924 14.233 25.150 1.00 29.27 108 CYS A C 1
ATOM 810 O O . CYS A 1 108 ? -9.898 13.778 25.750 1.00 28.35 108 CYS A O 1
ATOM 813 N N . SER A 1 109 ? -8.835 14.254 23.823 1.00 28.73 109 SER A N 1
ATOM 814 C CA . SER A 1 109 ? -9.908 13.732 23.000 1.00 29.15 109 SER A CA 1
ATOM 815 C C . SER A 1 109 ? -9.494 13.629 21.546 1.00 29.50 109 SER A C 1
ATOM 816 O O . SER A 1 109 ? -8.455 14.150 21.148 1.00 31.00 109 SER A O 1
ATOM 819 N N . VAL A 1 110 ? -10.300 12.920 20.765 1.00 29.75 110 VAL A N 1
ATOM 820 C CA . VAL A 1 110 ? -10.077 12.748 19.330 1.00 30.78 110 VAL A CA 1
ATOM 821 C C . VAL A 1 110 ? -11.315 13.359 18.711 1.00 30.60 110 VAL A C 1
ATOM 822 O O . VAL A 1 110 ? -12.413 13.218 19.250 1.00 31.86 110 VAL A O 1
ATOM 826 N N . ILE A 1 111 ? -11.150 14.072 17.608 1.00 30.70 111 ILE A N 1
ATOM 827 C CA . ILE A 1 111 ? -12.306 14.680 16.969 1.00 30.82 111 ILE A CA 1
ATOM 828 C C . ILE A 1 111 ? -12.771 13.696 15.904 1.00 32.26 111 ILE A C 1
ATOM 829 O O . ILE A 1 111 ? -12.117 13.521 14.881 1.00 32.35 111 ILE A O 1
ATOM 834 N N . GLY A 1 112 ? -13.883 13.017 16.172 1.00 33.81 112 GLY A N 1
ATOM 835 C CA . GLY A 1 112 ? -14.394 12.059 15.208 1.00 35.22 112 GLY A CA 1
ATOM 836 C C . GLY A 1 112 ? -14.722 12.800 13.926 1.00 35.14 112 GLY A C 1
ATOM 837 O O . GLY A 1 112 ? -14.255 12.459 12.831 1.00 34.89 112 GLY A O 1
ATOM 838 N N . SER A 1 113 ? -15.534 13.837 14.085 1.00 35.44 113 SER A N 1
ATOM 839 C CA . SER A 1 113 ? -15.959 14.671 12.978 1.00 36.05 113 SER A CA 1
ATOM 840 C C . SER A 1 113 ? -16.798 15.835 13.506 1.00 35.27 113 SER A C 1
ATOM 841 O O . SER A 1 113 ? -17.362 15.781 14.613 1.00 36.97 113 SER A O 1
ATOM 844 N N . MET A 1 114 ? -16.875 16.885 12.701 1.00 32.62 114 MET A N 1
ATOM 845 C CA . MET A 1 114 ? -17.639 18.061 13.060 1.00 30.54 114 MET A CA 1
ATOM 846 C C . MET A 1 114 ? -18.268 18.613 11.793 1.00 29.04 114 MET A C 1
ATOM 847 O O . MET A 1 114 ? -17.655 18.572 10.722 1.00 28.54 114 MET A O 1
ATOM 852 N N . ALA A 1 115 ? -19.486 19.122 11.913 1.00 27.95 115 ALA A N 1
ATOM 853 C CA . ALA A 1 115 ? -20.152 19.729 10.771 1.00 28.53 115 ALA A CA 1
ATOM 854 C C . ALA A 1 115 ? -19.358 20.989 10.413 1.00 28.95 115 ALA A C 1
ATOM 855 O O . ALA A 1 115 ? -18.554 21.496 11.210 1.00 27.46 115 ALA A O 1
ATOM 857 N N . THR A 1 116 ? -19.586 21.495 9.210 1.00 29.48 116 THR A N 1
ATOM 858 C CA . THR A 1 116 ? -18.909 22.693 8.775 1.00 29.07 116 THR A CA 1
ATOM 859 C C . THR A 1 116 ? -19.425 23.857 9.614 1.00 27.95 116 THR A C 1
ATOM 860 O O . THR A 1 116 ? -20.634 24.039 9.766 1.00 28.47 116 THR A O 1
ATOM 864 N N . GLY A 1 117 ? -18.498 24.613 10.197 1.00 27.11 117 GLY A N 1
ATOM 865 C CA . GLY A 1 117 ? -18.856 25.767 11.006 1.00 25.10 117 GLY A CA 1
ATOM 866 C C . GLY A 1 117 ? -19.272 25.437 12.424 1.00 24.99 117 GLY A C 1
ATOM 867 O O . GLY A 1 117 ? -19.672 26.323 13.172 1.00 25.72 117 GLY A O 1
ATOM 868 N N . GLU A 1 118 ? -19.162 24.167 12.799 1.00 25.40 118 GLU A N 1
ATOM 869 C CA . GLU A 1 118 ? -19.548 23.731 14.139 1.00 24.72 118 GLU A CA 1
ATOM 870 C C . GLU A 1 118 ? -18.560 24.089 15.243 1.00 23.24 118 GLU A C 1
ATOM 871 O O . GLU A 1 118 ? -17.355 24.036 15.052 1.00 22.86 118 GLU A O 1
ATOM 877 N N . THR A 1 119 ? -19.098 24.485 16.388 1.00 22.48 119 THR A N 1
ATOM 878 C CA . THR A 1 119 ? -18.294 24.770 17.566 1.00 23.70 119 THR A CA 1
ATOM 879 C C . THR A 1 119 ? -18.741 23.650 18.513 1.00 25.50 119 THR A C 1
ATOM 880 O O . THR A 1 119 ? -19.943 23.487 18.760 1.00 25.78 119 THR A O 1
ATOM 884 N N . LYS A 1 120 ? -17.786 22.881 19.031 1.00 26.39 120 LYS A N 1
ATOM 885 C CA . LYS A 1 120 ? -18.095 21.757 19.911 1.00 28.44 120 LYS A CA 1
ATOM 886 C C . LYS A 1 120 ? -17.060 21.597 21.015 1.00 29.27 120 LYS A C 1
ATOM 887 O O . LYS A 1 120 ? -15.860 21.796 20.782 1.00 30.10 120 LYS A O 1
ATOM 893 N N . THR A 1 121 ? -17.518 21.234 22.212 1.00 29.03 121 THR A N 1
ATOM 894 C CA . THR A 1 121 ? -16.601 21.023 23.329 1.00 29.00 121 THR A CA 1
ATOM 895 C C . THR A 1 121 ? -16.227 19.545 23.461 1.00 29.27 121 THR A C 1
ATOM 896 O O . THR A 1 121 ? -17.081 18.658 23.374 1.00 30.19 121 THR A O 1
ATOM 900 N N . PHE A 1 122 ? -14.936 19.287 23.624 1.00 28.80 122 PHE A N 1
ATOM 901 C CA . PHE A 1 122 ? -14.454 17.929 23.796 1.00 29.09 122 PHE A CA 1
ATOM 902 C C . PHE A 1 122 ? -13.904 17.850 25.209 1.00 29.86 122 PHE A C 1
ATOM 903 O O . PHE A 1 122 ? -12.918 18.510 25.551 1.00 29.12 122 PHE A O 1
ATOM 911 N N . HIS A 1 123 ? -14.590 17.073 26.040 1.00 29.54 123 HIS A N 1
ATOM 912 C CA . HIS A 1 123 ? -14.196 16.917 27.425 1.00 30.83 123 HIS A CA 1
ATOM 913 C C . HIS A 1 123 ? -13.117 15.869 27.559 1.00 31.01 123 HIS A C 1
ATOM 914 O O . HIS A 1 123 ? -13.170 14.833 26.895 1.00 32.99 123 HIS A O 1
ATOM 921 N N . CYS A 1 124 ? -12.121 16.144 28.397 1.00 30.68 124 CYS A N 1
ATOM 922 C CA . CYS A 1 124 ? -11.039 15.185 28.606 1.00 31.83 124 CYS A CA 1
ATOM 923 C C . CYS A 1 124 ? -11.567 14.081 29.548 1.00 31.16 124 CYS A C 1
ATOM 924 O O . CYS A 1 124 ? -12.511 14.313 30.316 1.00 29.84 124 CYS A O 1
ATOM 927 N N . PRO A 1 125 ? -10.982 12.868 29.484 1.00 31.48 125 PRO A N 1
ATOM 928 C CA . PRO A 1 125 ? -11.423 11.755 30.340 1.00 33.15 125 PRO A CA 1
ATOM 929 C C . PRO A 1 125 ? -11.567 12.221 31.788 1.00 34.02 125 PRO A C 1
ATOM 930 O O . PRO A 1 125 ? -12.575 11.972 32.452 1.00 35.60 125 PRO A O 1
ATOM 934 N N . ALA A 1 126 ? -10.541 12.920 32.248 1.00 34.58 126 ALA A N 1
ATOM 935 C CA . ALA A 1 126 ? -10.490 13.484 33.582 1.00 35.24 126 ALA A CA 1
ATOM 936 C C . ALA A 1 126 ? -9.765 14.829 33.381 1.00 36.04 126 ALA A C 1
ATOM 937 O O . ALA A 1 126 ? -9.172 15.070 32.323 1.00 35.61 126 ALA A O 1
ATOM 939 N N . PRO A 1 127 ? -9.835 15.740 34.363 1.00 36.83 127 PRO A N 1
ATOM 940 C CA . PRO A 1 127 ? -9.119 17.000 34.134 1.00 37.00 127 PRO A CA 1
ATOM 941 C C . PRO A 1 127 ? -7.628 16.692 33.934 1.00 35.89 127 PRO A C 1
ATOM 942 O O . PRO A 1 127 ? -7.076 15.815 34.592 1.00 35.63 127 PRO A O 1
ATOM 946 N N . MET A 1 128 ? -6.990 17.405 33.015 1.00 34.12 128 MET A N 1
ATOM 947 C CA . MET A 1 128 ? -5.596 17.164 32.696 1.00 32.34 128 MET A CA 1
ATOM 948 C C . MET A 1 128 ? -4.684 18.344 32.984 1.00 31.54 128 MET A C 1
ATOM 949 O O . MET A 1 128 ? -5.029 19.493 32.704 1.00 32.03 128 MET A O 1
ATOM 954 N N . ILE A 1 129 ? -3.512 18.053 33.541 1.00 29.52 129 ILE A N 1
ATOM 955 C CA . ILE A 1 129 ? -2.542 19.091 33.846 1.00 27.35 129 ILE A CA 1
ATOM 956 C C . ILE A 1 129 ? -1.720 19.336 32.579 1.00 26.88 129 ILE A C 1
ATOM 957 O O . ILE A 1 129 ? -1.225 18.396 31.948 1.00 27.25 129 ILE A O 1
ATOM 962 N N . GLY A 1 130 ? -1.587 20.598 32.197 1.00 25.57 130 GLY A N 1
ATOM 963 C CA . GLY A 1 130 ? -0.813 20.899 31.014 1.00 24.28 130 GLY A CA 1
ATOM 964 C C . GLY A 1 130 ? -0.546 22.368 30.783 1.00 22.84 130 GLY A C 1
ATOM 965 O O . GLY A 1 130 ? -1.298 23.240 31.224 1.00 22.88 130 GLY A O 1
ATOM 966 N N . ARG A 1 131 ? 0.556 22.637 30.104 1.00 21.26 131 ARG A N 1
ATOM 967 C CA . ARG A 1 131 ? 0.918 23.988 29.764 1.00 21.21 131 ARG A CA 1
ATOM 968 C C . ARG A 1 131 ? 0.728 24.106 28.249 1.00 21.88 131 ARG A C 1
ATOM 969 O O . ARG A 1 131 ? 0.493 25.189 27.731 1.00 23.27 131 ARG A O 1
ATOM 977 N N . TYR A 1 132 ? 0.803 22.977 27.548 1.00 21.67 132 TYR A N 1
ATOM 978 C CA . TYR A 1 132 ? 0.671 22.959 26.092 1.00 21.77 132 TYR A CA 1
ATOM 979 C C . TYR A 1 132 ? -0.481 22.114 25.603 1.00 21.44 132 TYR A C 1
ATOM 980 O O . TYR A 1 132 ? -0.670 20.973 26.032 1.00 21.59 132 TYR A O 1
ATOM 989 N N . VAL A 1 133 ? -1.244 22.690 24.684 1.00 21.79 133 VAL A N 1
ATOM 990 C CA . VAL A 1 133 ? -2.386 22.013 24.087 1.00 21.67 133 VAL A CA 1
ATOM 991 C C . VAL A 1 133 ? -2.067 21.966 22.598 1.00 22.17 133 VAL A C 1
ATOM 992 O O . VAL A 1 133 ? -1.802 22.996 21.978 1.00 22.89 133 VAL A O 1
ATOM 996 N N . VAL A 1 134 ? -2.052 20.760 22.045 1.00 22.54 134 VAL A N 1
ATOM 997 C CA . VAL A 1 134 ? -1.746 20.561 20.637 1.00 22.69 134 VAL A CA 1
ATOM 998 C C . VAL A 1 134 ? -2.893 19.843 19.929 1.00 24.00 134 VAL A C 1
ATOM 999 O O . VAL A 1 134 ? -3.530 18.949 20.494 1.00 25.36 134 VAL A O 1
ATOM 1003 N N . THR A 1 135 ? -3.174 20.280 18.705 1.00 23.67 135 THR A N 1
ATOM 1004 C CA . THR A 1 135 ? -4.182 19.666 17.859 1.00 23.02 135 THR A CA 1
ATOM 1005 C C . THR A 1 135 ? -3.337 19.121 16.708 1.00 23.22 135 THR A C 1
ATOM 1006 O O . THR A 1 135 ? -2.729 19.868 15.925 1.00 22.87 135 THR A O 1
ATOM 1010 N N . TYR A 1 136 ? -3.281 17.802 16.647 1.00 22.99 136 TYR A N 1
ATOM 1011 C CA . TYR A 1 136 ? -2.509 17.102 15.650 1.00 23.33 136 TYR A CA 1
ATOM 1012 C C . TYR A 1 136 ? -3.469 16.392 14.676 1.00 23.31 136 TYR A C 1
ATOM 1013 O O . TYR A 1 136 ? -4.389 15.685 15.097 1.00 23.01 136 TYR A O 1
ATOM 1022 N N . LEU A 1 137 ? -3.278 16.617 13.379 1.00 23.60 137 LEU A N 1
ATOM 1023 C CA . LEU A 1 137 ? -4.124 15.991 12.368 1.00 25.22 137 LEU A CA 1
ATOM 1024 C C . LEU A 1 137 ? -3.289 14.938 11.613 1.00 27.19 137 LEU A C 1
ATOM 1025 O O . LEU A 1 137 ? -2.578 15.248 10.657 1.00 27.19 137 LEU A O 1
ATOM 1030 N N . PRO A 1 138 ? -3.387 13.665 12.038 1.00 28.83 138 PRO A N 1
ATOM 1031 C CA . PRO A 1 138 ? -2.640 12.557 11.428 1.00 30.23 138 PRO A CA 1
ATOM 1032 C C . PRO A 1 138 ? -3.169 12.051 10.071 1.00 31.64 138 PRO A C 1
ATOM 1033 O O . PRO A 1 138 ? -3.301 10.840 9.851 1.00 32.05 138 PRO A O 1
ATOM 1037 N N . THR A 1 139 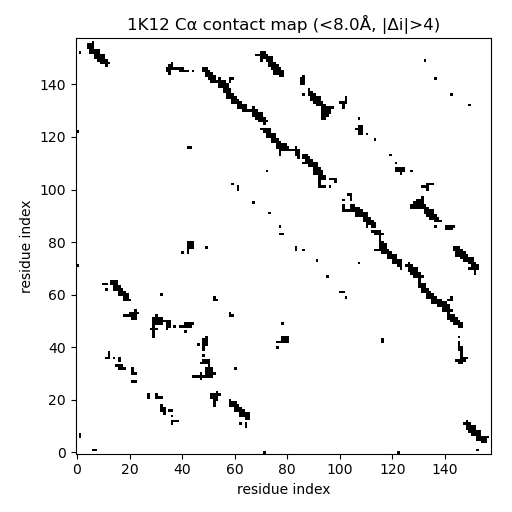? -3.449 12.981 9.162 1.00 32.53 139 THR A N 1
ATOM 1038 C CA . THR A 1 139 ? -3.964 12.641 7.842 1.00 31.81 139 THR A CA 1
ATOM 1039 C C . THR A 1 139 ? -3.333 13.552 6.778 1.00 33.29 139 THR A C 1
ATOM 1040 O O . THR A 1 139 ? -2.483 14.393 7.088 1.00 32.04 139 THR A O 1
ATOM 1044 N N . SER A 1 140 ? -3.741 13.367 5.525 1.00 34.84 140 SER A N 1
ATOM 1045 C CA . SER A 1 140 ? -3.248 14.164 4.400 1.00 36.10 140 SER A CA 1
ATOM 1046 C C . SER A 1 140 ? -4.095 15.402 4.173 1.00 35.92 140 SER A C 1
ATOM 1047 O O . SER A 1 140 ? -4.080 15.970 3.084 1.00 38.92 140 SER A O 1
ATOM 1050 N N . GLU A 1 141 ? -4.845 15.816 5.180 1.00 34.60 141 GLU A N 1
ATOM 1051 C CA . GLU A 1 141 ? -5.693 16.985 5.030 1.00 33.88 141 GLU A CA 1
ATOM 1052 C C . GLU A 1 141 ? -5.105 18.262 5.622 1.00 32.12 141 GLU A C 1
ATOM 1053 O O . GLU A 1 141 ? -4.163 18.227 6.419 1.00 31.08 141 GLU A O 1
ATOM 1059 N N . SER A 1 142 ? -5.657 19.394 5.203 1.00 30.03 142 SER A N 1
ATOM 1060 C CA . SER A 1 142 ? -5.227 20.680 5.730 1.00 27.78 142 SER A CA 1
ATOM 1061 C C . SER A 1 142 ? -5.905 20.872 7.075 1.00 26.06 142 SER A C 1
ATOM 1062 O O . SER A 1 142 ? -7.088 20.526 7.247 1.00 25.16 142 SER A O 1
ATOM 1065 N N . LEU A 1 143 ? -5.159 21.409 8.032 1.00 23.51 143 LEU A N 1
ATOM 1066 C CA . LEU A 1 143 ? -5.722 21.661 9.342 1.00 22.70 143 LEU A CA 1
ATOM 1067 C C . LEU A 1 143 ? -6.055 23.149 9.455 1.00 22.91 143 LEU A C 1
ATOM 1068 O O . LEU A 1 143 ? -5.180 24.013 9.343 1.00 21.45 143 LEU A O 1
ATOM 1073 N N . HIS A 1 144 ? -7.341 23.445 9.612 1.00 23.57 144 HIS A N 1
ATOM 1074 C CA . HIS A 1 144 ? -7.778 24.815 9.793 1.00 23.91 144 HIS A CA 1
ATOM 1075 C C . HIS A 1 144 ? -8.722 24.912 10.992 1.00 24.73 144 HIS A C 1
ATOM 1076 O O . HIS A 1 144 ? -9.786 24.305 11.017 1.00 29.11 144 HIS A O 1
ATOM 1083 N N . LEU A 1 145 ? -8.285 25.655 12.004 1.00 24.28 145 LEU A N 1
ATOM 1084 C CA . LEU A 1 145 ? -9.029 25.857 13.246 1.00 23.66 145 LEU A CA 1
ATOM 1085 C C . LEU A 1 145 ? -9.461 27.321 13.349 1.00 23.31 145 LEU A C 1
ATOM 1086 O O . LEU A 1 145 ? -8.631 28.219 13.227 1.00 24.28 145 LEU A O 1
ATOM 1091 N N . CYS A 1 146 ? -10.744 27.581 13.577 1.00 22.42 146 CYS A N 1
ATOM 1092 C CA . CYS A 1 146 ? -11.178 28.970 13.683 1.00 20.72 146 CYS A CA 1
ATOM 1093 C C . CYS A 1 146 ? -11.110 29.467 15.110 1.00 20.28 146 CYS A C 1
ATOM 1094 O O . CYS A 1 146 ? -11.111 30.657 15.346 1.00 22.43 146 CYS A O 1
ATOM 1097 N N . GLU A 1 147 ? -11.042 28.550 16.061 1.00 19.44 147 GLU A N 1
ATOM 1098 C CA . GLU A 1 147 ? -10.879 28.933 17.455 1.00 20.06 147 GLU A CA 1
ATOM 1099 C C . GLU A 1 147 ? -10.680 27.693 18.312 1.00 20.19 147 GLU A C 1
ATOM 1100 O O . GLU A 1 147 ? -11.355 26.688 18.127 1.00 20.68 147 GLU A O 1
ATOM 1106 N N . VAL A 1 148 ? -9.709 27.768 19.217 1.00 20.73 148 VAL A N 1
ATOM 1107 C CA . VAL A 1 148 ? -9.400 26.699 20.152 1.00 19.71 148 VAL A CA 1
ATOM 1108 C C . VAL A 1 148 ? -9.433 27.366 21.534 1.00 21.11 148 VAL A C 1
ATOM 1109 O O . VAL A 1 148 ? -8.654 28.273 21.842 1.00 20.82 148 VAL A O 1
ATOM 1113 N N . GLU A 1 149 ? -10.377 26.920 22.349 1.00 22.30 149 GLU A N 1
ATOM 1114 C CA . GLU A 1 149 ? -10.558 27.449 23.677 1.00 21.05 149 GLU A CA 1
ATOM 1115 C C . GLU A 1 149 ? -10.209 26.351 24.677 1.00 21.55 149 GLU A C 1
ATOM 1116 O O . GLU A 1 149 ? -10.692 25.230 24.574 1.00 22.15 149 GLU A O 1
ATOM 1122 N N . VAL A 1 150 ? -9.341 26.685 25.623 1.00 22.36 150 VAL A N 1
ATOM 1123 C CA . VAL A 1 150 ? -8.897 25.761 26.655 1.00 22.31 150 VAL A CA 1
ATOM 1124 C C . VAL A 1 150 ? -9.598 26.176 27.942 1.00 23.31 150 VAL A C 1
ATOM 1125 O O . VAL A 1 150 ? -9.319 27.234 28.521 1.00 23.20 150 VAL A O 1
ATOM 1129 N N . ASN A 1 151 ? -10.523 25.315 28.361 1.00 25.25 151 ASN A N 1
ATOM 1130 C CA . ASN A 1 151 ? -11.380 25.544 29.517 1.00 25.39 151 ASN A CA 1
ATOM 1131 C C . ASN A 1 151 ? -10.866 25.085 30.872 1.00 25.49 151 ASN A C 1
ATOM 1132 O O . ASN A 1 151 ? -10.601 23.905 31.088 1.00 25.19 151 ASN A O 1
ATOM 1137 N N . VAL A 1 152 ? -10.756 26.045 31.783 1.00 26.20 152 VAL A N 1
ATOM 1138 C CA . VAL A 1 152 ? -10.279 25.804 33.140 1.00 27.52 152 VAL A CA 1
ATOM 1139 C C . VAL A 1 152 ? -11.339 26.298 34.113 1.00 29.55 152 VAL A C 1
ATOM 1140 O O . VAL A 1 152 ? -11.866 27.399 33.942 1.00 29.02 152 VAL A O 1
ATOM 1144 N N . ASP A 1 153 ? -11.662 25.488 35.120 1.00 31.65 153 ASP A N 1
ATOM 1145 C CA . ASP A 1 153 ? -12.650 25.887 36.121 1.00 34.93 153 ASP A CA 1
ATOM 1146 C C . ASP A 1 153 ? -11.979 26.750 37.183 1.00 35.76 153 ASP A C 1
ATOM 1147 O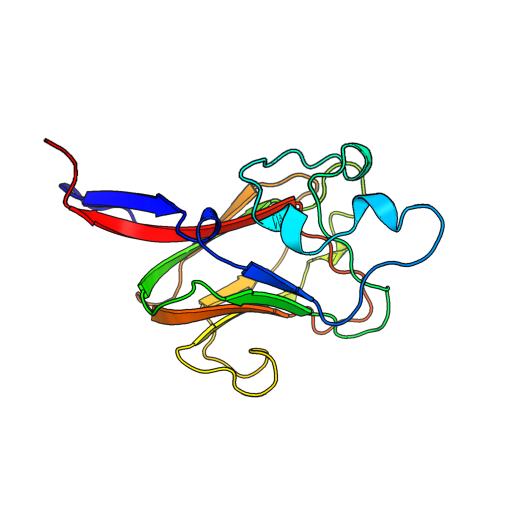 O . ASP A 1 153 ? -10.814 26.534 37.518 1.00 35.56 153 ASP A O 1
ATOM 1152 N N . LYS A 1 154 ? -12.725 27.721 37.702 1.00 37.54 154 LYS A N 1
ATOM 1153 C CA . LYS A 1 154 ? -12.260 28.642 38.743 1.00 39.74 154 LYS A CA 1
ATOM 1154 C C . LYS A 1 154 ? -13.426 28.878 39.728 1.00 42.27 154 LYS A C 1
ATOM 1155 O O . LYS A 1 154 ? -14.588 28.872 39.323 1.00 40.82 154 LYS A O 1
ATOM 1161 N N . PRO A 1 155 ? -13.141 29.051 41.036 1.00 45.45 155 PRO A N 1
ATOM 1162 C CA . PRO A 1 155 ? -14.284 29.294 41.929 1.00 48.67 155 PRO A CA 1
ATOM 1163 C C . PRO A 1 155 ? -14.973 30.590 41.447 1.00 52.30 155 PRO A C 1
ATOM 1164 O O . PRO A 1 155 ? -14.303 31.600 41.230 1.00 52.78 155 PRO A O 1
ATOM 1168 N N . ALA A 1 156 ? -16.296 30.561 41.277 1.00 56.01 156 ALA A N 1
ATOM 1169 C CA . ALA A 1 156 ? -17.056 31.723 40.788 1.00 59.27 156 ALA A CA 1
ATOM 1170 C C . ALA A 1 156 ? -16.878 33.066 41.511 1.00 61.61 156 ALA A C 1
ATOM 1171 O O . ALA A 1 156 ? -16.565 33.124 42.709 1.00 62.29 156 ALA A O 1
ATOM 1173 N N . ALA A 1 157 ? -17.097 34.139 40.745 1.00 65.06 157 ALA A N 1
ATOM 1174 C CA . ALA A 1 157 ? -16.998 35.525 41.211 1.00 67.59 157 ALA A CA 1
ATOM 1175 C C . ALA A 1 157 ? -18.318 35.998 41.840 1.00 69.11 157 ALA A C 1
ATOM 1176 O O . ALA A 1 157 ? -19.299 36.294 41.132 1.00 69.46 157 ALA A O 1
ATOM 1178 N N . ALA A 1 158 ? -18.304 36.060 43.176 1.00 70.88 158 ALA A N 1
ATOM 1179 C CA . ALA A 1 158 ? -19.431 36.459 44.031 1.00 71.30 158 ALA A CA 1
ATOM 1180 C C . ALA A 1 158 ? -20.173 35.222 44.565 1.00 71.62 158 ALA A C 1
ATOM 1181 O O . ALA A 1 158 ? -19.615 34.407 45.318 1.00 70.40 158 ALA A O 1
#

B-factor: mean 29.87, std 11.34, range [14.74, 80.69]

Foldseek 3Di:
DADPQKDKAFLQLQWDKDKPAFADDDLSQLAGLCLQNPPDLDQASVVRNKHKGNLAAWMKMKIQSVAKAFFFKKKFFAHAPDDQFQLAFKWKAFAADQDPNRPPHHTQDTDRGDDHGDIDIGGGPGTDIHRMIMIIRRGSGMDMTNYMTTMHMDRDDD

CATH classification: 2.60.120.260

Organism: Anguilla anguilla (NCBI:txid7936)

Solvent-accessible surface area: 7227 Å² total; per-residue (Å²): 100,92,70,173,48,110,56,68,81,33,0,0,80,114,12,146,24,57,23,49,33,64,32,206,55,160,56,24,104,37,0,92,7,52,19,0,17,75,59,68,121,50,25,46,2,114,126,25,4,0,0,12,0,34,34,126,56,69,4,31,0,35,0,30,1,91,101,70,21,71,0,16,0,0,9,0,2,0,13,25,59,46,27,2,122,64,1,41,26,0,42,0,2,1,4,81,134,66,45,70,68,0,33,103,16,82,81,3,24,68,0,58,69,12,67,71,30,55,54,84,52,15,89,12,120,59,91,27,94,0,75,33,0,0,0,43,0,52,44,90,75,17,2,1,0,0,1,0,21,0,9,10,44,62,111,49,103,155

Secondary structure (DSSP, 8-state):
---TTEEEEEGGGGSEEEES-B--STTGGG--GGGGGSS-----GGGS-S--B-S-SS-EEEEEEEEEEEEEEEEEEE-SSS-TTTTTT-EEEEESS-TTTTTTSPEEEE-----TT-EEEEEEEEEEEEEEEEEE--SSSPP-EEEEEEEEEEE---

InterPro domains:
  IPR006585 Fucolectin tachylectin-4 pentraxin-1 [SM00607] (8-157)
  IPR008979 Galactose-binding-like domain superfamily [SSF49785] (3-151)
  IPR051941 Blood Group Antigen-Binding Lectin [PTHR45713] (9-150)